Protein AF-A0A314UT16-F1 (afdb_monomer)

Foldseek 3Di:
DDPPPVPPPDDDPVVVVVVVCVVVVCPDDDDDDDDDDDDPVPQKDKDWAWFCDPDPPPSPDGDIDIDIFRGDPDHVSVVVNVPVD

Nearest PDB structures (foldseek):
  6j0n-assembly1_t  TM=2.089E-01  e=8.933E+00  Photorhabdus asymbiotica subsp. asymbiotica ATCC 43949

pLDDT: mean 81.33, std 12.41, range [36.19, 94.06]

Mean predicted aligned error: 11.92 Å

Solvent-accessible surface area (backbone atoms only — not comparable to full-atom values): 5798 Å² total; per-residue (Å²): 136,83,85,82,76,71,77,77,76,80,73,57,67,71,60,54,56,52,52,53,44,62,70,69,69,56,92,71,80,83,84,81,86,85,87,86,85,87,64,93,83,69,24,60,42,75,46,82,45,71,75,39,55,76,45,90,90,62,77,75,56,57,44,70,49,76,48,79,32,85,31,69,99,49,61,64,28,54,59,55,63,63,64,78,108

Radius of gyration: 19.78 Å; Cα contacts (8 Å, |Δi|>4): 74; chains: 1; bounding box: 38×57×41 Å

Organism: NCBI:txid2094558

Structure (mmCIF, N/CA/C/O backbone):
data_AF-A0A314UT16-F1
#
_entry.id   AF-A0A314UT16-F1
#
loop_
_atom_site.group_PDB
_atom_site.id
_atom_site.type_symbol
_atom_site.label_atom_id
_atom_site.label_alt_id
_atom_site.label_comp_id
_atom_site.label_asym_id
_atom_site.label_entity_id
_atom_site.label_seq_id
_atom_site.pdbx_PDB_ins_code
_atom_site.Cartn_x
_atom_site.Cartn_y
_atom_site.Cartn_z
_atom_site.occupancy
_atom_site.B_iso_or_equiv
_atom_site.auth_seq_id
_atom_site.auth_comp_id
_atom_site.auth_asym_id
_atom_site.auth_atom_id
_atom_site.pdbx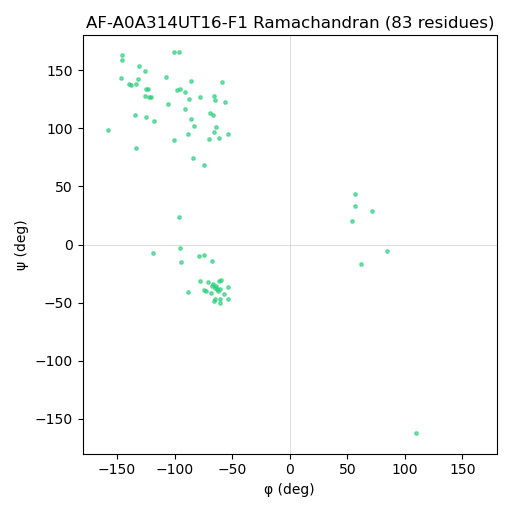_PDB_model_num
ATOM 1 N N . MET A 1 1 ? 3.593 -49.676 25.066 1.00 36.19 1 MET A N 1
ATOM 2 C CA . MET A 1 1 ? 3.742 -48.682 23.983 1.00 36.19 1 MET A CA 1
ATOM 3 C C . MET A 1 1 ? 2.783 -47.539 24.277 1.00 36.19 1 MET A C 1
ATOM 5 O O . MET A 1 1 ? 1.590 -47.790 24.342 1.00 36.19 1 MET A O 1
ATOM 9 N N . SER A 1 2 ? 3.292 -46.343 24.586 1.00 44.06 2 SER A N 1
ATOM 10 C CA . SER A 1 2 ? 2.457 -45.176 24.907 1.00 44.06 2 SER A CA 1
ATOM 11 C C . SER A 1 2 ? 2.176 -44.403 23.620 1.00 44.06 2 SER A C 1
ATOM 13 O O . SER A 1 2 ? 3.114 -43.938 22.974 1.00 44.06 2 SER A O 1
ATOM 15 N N . ASN A 1 3 ? 0.905 -44.317 23.222 1.00 47.97 3 ASN A N 1
ATOM 16 C CA . ASN A 1 3 ? 0.466 -43.534 22.069 1.00 47.97 3 ASN A CA 1
ATOM 17 C C . ASN A 1 3 ? 0.610 -42.040 22.390 1.00 47.97 3 ASN A C 1
ATOM 19 O O . ASN A 1 3 ? -0.315 -41.415 22.906 1.00 47.97 3 ASN A O 1
ATOM 23 N N . LYS A 1 4 ? 1.769 -41.461 22.065 1.00 50.91 4 LYS A N 1
ATOM 24 C CA . LYS A 1 4 ? 1.956 -40.008 21.979 1.00 50.91 4 LYS A CA 1
ATOM 25 C C . LYS A 1 4 ? 1.288 -39.474 20.710 1.00 50.91 4 LYS A C 1
ATOM 27 O O . LYS A 1 4 ? 1.954 -39.010 19.793 1.00 50.91 4 LYS A O 1
ATOM 32 N N . ASN A 1 5 ? -0.040 -39.519 20.671 1.00 51.31 5 ASN A N 1
ATOM 33 C CA . ASN A 1 5 ? -0.791 -38.564 19.863 1.00 51.31 5 ASN A CA 1
ATOM 34 C C . ASN A 1 5 ? -0.937 -37.304 20.714 1.00 51.31 5 ASN A C 1
ATOM 36 O O . ASN A 1 5 ? -1.979 -37.040 21.310 1.00 51.31 5 ASN A O 1
ATOM 40 N N . GLU A 1 6 ? 0.166 -36.567 20.838 1.00 56.94 6 GLU A N 1
ATOM 41 C CA . GLU A 1 6 ? 0.123 -35.196 21.321 1.00 56.94 6 GLU A CA 1
ATOM 42 C C . GLU A 1 6 ? -0.671 -34.412 20.276 1.00 56.94 6 GLU A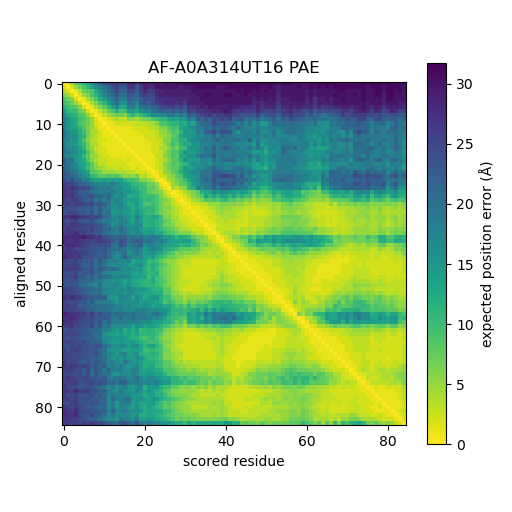 C 1
ATOM 44 O O . GLU A 1 6 ? -0.174 -34.119 19.189 1.00 56.94 6 GLU A O 1
ATOM 49 N N . ASN A 1 7 ? -1.947 -34.156 20.574 1.00 56.44 7 ASN A N 1
ATOM 50 C CA . ASN A 1 7 ? -2.781 -33.228 19.827 1.00 56.44 7 ASN A CA 1
ATOM 51 C C . ASN A 1 7 ? -2.035 -31.892 19.763 1.00 56.44 7 ASN A C 1
ATOM 53 O O . ASN A 1 7 ? -2.120 -31.093 20.696 1.00 56.44 7 ASN A O 1
ATOM 57 N N . HIS A 1 8 ? -1.302 -31.653 18.676 1.00 60.62 8 HIS A N 1
ATOM 58 C CA . HIS A 1 8 ? -0.793 -30.336 18.337 1.00 60.62 8 HIS A CA 1
ATOM 59 C C . HIS A 1 8 ? -2.027 -29.458 18.136 1.00 60.62 8 HIS A C 1
ATOM 61 O O . HIS A 1 8 ? -2.635 -29.446 17.067 1.00 60.62 8 HIS A O 1
ATOM 67 N N . GLN A 1 9 ? -2.473 -28.802 19.208 1.00 72.00 9 GLN A N 1
ATOM 68 C CA . GLN A 1 9 ? -3.554 -27.838 19.134 1.00 72.00 9 GLN A CA 1
ATOM 69 C C . GLN A 1 9 ? -3.044 -26.675 18.292 1.00 72.00 9 GLN A C 1
ATOM 71 O O . GLN A 1 9 ? -2.323 -25.800 18.768 1.00 72.00 9 GLN A O 1
ATOM 76 N N . THR A 1 10 ? -3.380 -26.698 17.007 1.00 79.69 10 THR A N 1
ATOM 77 C CA . THR A 1 10 ? -3.101 -25.596 16.098 1.00 79.69 10 THR A CA 1
ATOM 78 C C . THR A 1 10 ? -3.947 -24.412 16.540 1.00 79.69 10 THR A C 1
ATOM 80 O O . THR A 1 10 ? -5.175 -24.439 16.441 1.00 79.69 10 THR A O 1
ATOM 83 N N . VAL A 1 11 ? -3.297 -23.375 17.053 1.00 82.81 11 VAL A N 1
ATOM 84 C CA . VAL A 1 11 ? -3.957 -22.114 17.379 1.00 82.81 11 VAL A CA 1
ATOM 85 C C . VAL A 1 11 ? -3.937 -21.242 16.121 1.00 82.81 11 VAL A C 1
ATOM 87 O O . VAL A 1 11 ? -2.857 -21.016 15.573 1.00 82.81 11 VAL A O 1
ATOM 90 N N . PRO A 1 12 ? -5.087 -20.739 15.635 1.00 89.12 12 PRO A N 1
ATOM 91 C CA . PRO A 1 12 ? -5.103 -19.831 14.495 1.00 89.12 12 PRO A CA 1
ATOM 92 C C . PRO A 1 12 ? -4.275 -18.576 14.775 1.00 89.12 12 PRO A C 1
ATOM 94 O O . PRO A 1 12 ? -4.375 -17.993 15.856 1.00 89.12 12 PRO A O 1
ATOM 97 N N . LEU A 1 13 ? -3.524 -18.105 13.777 1.00 79.50 13 LEU A N 1
ATOM 98 C CA . LEU A 1 13 ? -2.723 -16.881 13.886 1.00 79.50 13 LEU A CA 1
ATOM 99 C C . LEU A 1 13 ? -3.564 -15.678 14.347 1.00 79.50 13 LEU A C 1
ATOM 101 O O . LEU A 1 13 ? -3.120 -14.880 15.163 1.00 79.50 13 LEU A O 1
ATOM 105 N N . SER A 1 14 ? -4.821 -15.598 13.906 1.00 83.88 14 SER A N 1
ATOM 106 C CA . SER A 1 14 ? -5.762 -14.553 14.322 1.00 83.88 14 SER A CA 1
ATOM 107 C C . SER A 1 14 ? -6.035 -14.532 15.832 1.00 83.88 14 SER A C 1
ATOM 109 O O . SER A 1 14 ? -6.292 -13.467 16.386 1.00 83.88 14 SER A O 1
ATOM 111 N N . VAL A 1 15 ? -5.969 -15.680 16.514 1.00 88.56 15 VAL A N 1
ATOM 112 C CA . VAL A 1 15 ? -6.118 -15.771 17.975 1.00 88.56 15 VAL A CA 1
ATOM 113 C C . VAL A 1 15 ? -4.864 -15.257 18.676 1.00 88.56 15 VAL A C 1
ATOM 115 O O . VAL A 1 15 ? -4.981 -14.563 19.683 1.00 88.56 15 VAL A O 1
ATOM 118 N N . LEU A 1 16 ? -3.678 -15.560 18.143 1.00 88.12 16 LEU A N 1
ATOM 119 C CA . LEU A 1 16 ? -2.410 -15.067 18.687 1.00 88.12 16 LEU A CA 1
ATOM 120 C C . LEU A 1 16 ? -2.312 -13.540 18.558 1.00 88.12 16 LEU A C 1
ATOM 122 O O . LEU A 1 16 ? -2.082 -12.871 19.562 1.00 88.12 16 LEU A O 1
ATOM 126 N N . LEU A 1 17 ? -2.629 -12.992 17.379 1.00 82.25 17 LEU A N 1
ATOM 127 C CA . LEU A 1 17 ? -2.641 -11.543 17.131 1.00 82.25 17 LEU A CA 1
ATOM 128 C C . LEU A 1 17 ? -3.639 -10.800 18.036 1.00 82.25 17 LEU A C 1
ATOM 130 O O . LEU A 1 17 ? -3.347 -9.719 18.537 1.00 82.25 17 LEU A O 1
ATOM 134 N N . LYS A 1 18 ? -4.817 -11.387 18.301 1.00 81.56 18 LYS A N 1
ATOM 135 C CA . LYS A 1 18 ? -5.797 -10.804 19.236 1.00 81.56 18 LYS A CA 1
ATOM 136 C C . LYS A 1 18 ? -5.286 -10.755 20.678 1.00 81.56 18 LYS A C 1
ATOM 138 O O . LYS A 1 18 ? -5.597 -9.805 21.389 1.00 81.56 18 LYS A O 1
ATOM 143 N N . ARG A 1 19 ? -4.543 -11.774 21.123 1.00 86.81 19 ARG A N 1
ATOM 144 C CA . ARG A 1 19 ? -3.955 -11.808 22.476 1.00 86.81 19 ARG A CA 1
ATOM 145 C C . ARG A 1 19 ? -2.862 -10.758 22.635 1.00 86.81 19 ARG A C 1
ATOM 147 O O . ARG A 1 19 ? -2.818 -10.099 23.665 1.00 86.81 19 ARG A O 1
ATOM 154 N N . GLU A 1 20 ? -2.018 -10.602 21.622 1.00 81.00 20 GLU A N 1
ATOM 155 C CA . GLU A 1 20 ? -0.981 -9.569 21.580 1.00 81.00 20 GLU A CA 1
ATOM 156 C C . GLU A 1 20 ? -1.597 -8.165 21.655 1.00 81.00 20 GLU A C 1
ATOM 158 O O . GLU A 1 20 ? -1.274 -7.410 22.568 1.00 81.00 20 GLU A O 1
ATOM 163 N N . LEU A 1 21 ? -2.600 -7.879 20.815 1.00 73.19 21 LEU A N 1
ATOM 164 C CA . LEU A 1 21 ? -3.325 -6.603 20.834 1.00 73.19 21 LEU A CA 1
ATOM 165 C C . LEU A 1 21 ? -3.964 -6.301 22.204 1.00 73.19 21 LEU A C 1
ATOM 167 O O . LEU A 1 21 ? -3.888 -5.178 22.699 1.00 73.19 21 LEU A O 1
ATOM 171 N N . ALA A 1 22 ? -4.579 -7.306 22.838 1.00 76.38 22 ALA A N 1
ATOM 172 C CA . ALA A 1 22 ? -5.190 -7.154 24.159 1.00 76.38 22 ALA A CA 1
ATOM 173 C C . ALA A 1 22 ? -4.156 -6.881 25.268 1.00 76.38 22 ALA A C 1
ATOM 175 O O . ALA A 1 22 ? -4.448 -6.142 26.210 1.00 76.38 22 ALA A O 1
ATOM 176 N N . ASN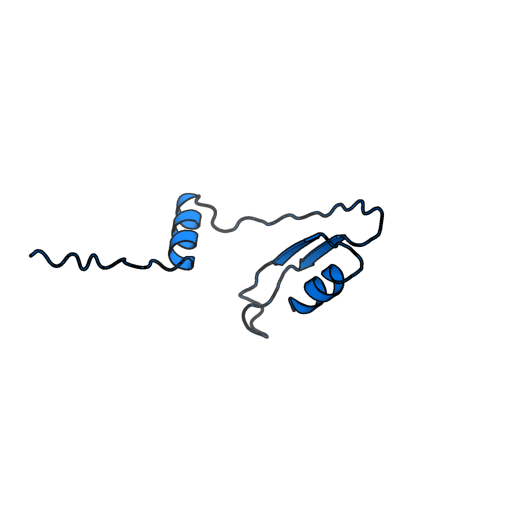 A 1 23 ? -2.953 -7.454 25.157 1.00 76.69 23 ASN A N 1
ATOM 177 C CA . ASN A 1 23 ? -1.877 -7.260 26.130 1.00 76.69 23 ASN A CA 1
ATOM 178 C C . ASN A 1 23 ? -1.275 -5.851 26.070 1.00 76.69 23 ASN A C 1
ATOM 180 O O . ASN A 1 23 ? -0.880 -5.321 27.108 1.00 76.69 23 ASN A O 1
ATOM 184 N N . GLU A 1 24 ? -1.238 -5.226 24.893 1.00 71.62 24 GLU A N 1
ATOM 185 C CA . GLU A 1 24 ? -0.680 -3.878 24.735 1.00 71.62 24 GLU A CA 1
ATOM 186 C C . GLU A 1 24 ? -1.637 -2.759 25.192 1.00 71.62 24 GLU A C 1
ATOM 188 O O . GLU A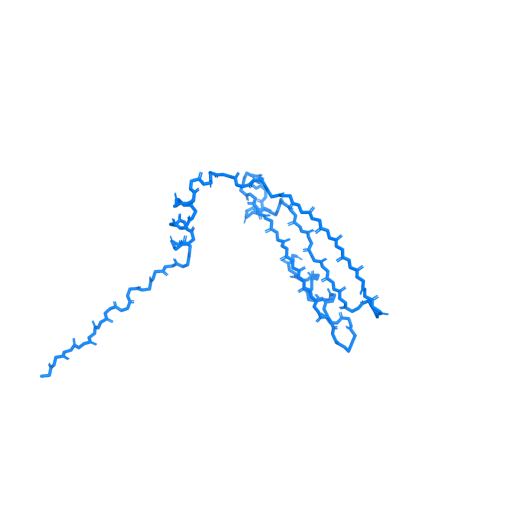 1 24 ? -1.216 -1.611 25.321 1.00 71.62 24 GLU A O 1
ATOM 193 N N . LYS A 1 25 ? -2.912 -3.069 25.493 1.00 70.06 25 LYS A N 1
ATOM 194 C CA . LYS A 1 25 ? -3.978 -2.087 25.814 1.00 70.06 25 LYS A CA 1
ATOM 195 C C . LYS A 1 25 ? -4.163 -0.998 24.745 1.00 70.06 25 LYS A C 1
ATOM 197 O O . LYS A 1 25 ? -4.718 0.063 25.028 1.00 70.06 25 LYS A O 1
ATOM 202 N N . ILE A 1 26 ? -3.711 -1.244 23.520 1.00 66.25 26 ILE A N 1
ATOM 203 C CA . ILE A 1 26 ? -3.863 -0.315 22.405 1.00 66.25 26 ILE A CA 1
ATOM 204 C C . ILE A 1 26 ? -5.201 -0.636 21.737 1.00 66.25 26 ILE A C 1
ATOM 206 O O . ILE A 1 26 ? -5.294 -1.541 20.914 1.00 66.25 26 ILE A O 1
ATOM 210 N N . GLU A 1 27 ? -6.261 0.084 22.110 1.00 62.88 27 GLU A N 1
ATOM 211 C CA . GLU A 1 27 ? -7.597 -0.155 21.541 1.00 62.88 27 GLU A CA 1
ATOM 212 C C . GLU A 1 27 ? -7.653 0.144 20.037 1.00 62.88 27 GLU A C 1
ATOM 214 O O . GLU A 1 27 ? -8.342 -0.562 19.302 1.00 62.88 27 GLU A O 1
ATOM 219 N N . ARG A 1 28 ? -6.918 1.164 19.573 1.00 66.50 28 ARG A N 1
ATOM 220 C CA . ARG A 1 28 ? -6.833 1.581 18.165 1.00 66.50 28 ARG A CA 1
ATOM 221 C C . ARG A 1 28 ? -5.546 2.378 17.934 1.00 66.50 28 ARG A C 1
ATOM 223 O O . ARG A 1 28 ? -5.528 3.568 18.240 1.00 66.50 28 ARG A O 1
ATOM 230 N N . PRO A 1 29 ? -4.474 1.767 17.409 1.00 69.56 29 PRO A N 1
ATOM 231 C CA . PRO A 1 29 ? -3.304 2.542 17.025 1.00 69.56 29 PRO A CA 1
ATOM 232 C C . PRO A 1 29 ? -3.687 3.471 15.866 1.00 69.56 29 PRO A C 1
ATOM 234 O O . PRO A 1 29 ? -4.190 3.011 14.839 1.00 69.56 29 PRO A O 1
ATOM 237 N N . GLU A 1 30 ? -3.466 4.777 16.021 1.00 77.62 30 GLU A N 1
ATOM 238 C CA . GLU A 1 30 ? -3.503 5.697 14.884 1.00 77.62 30 GLU A CA 1
ATOM 239 C C . GLU A 1 30 ? -2.289 5.405 13.998 1.00 77.62 30 GLU A C 1
ATOM 241 O O . GLU A 1 30 ? -1.140 5.584 14.404 1.00 77.62 30 GLU A O 1
ATOM 246 N N . ILE A 1 31 ? -2.535 4.900 12.788 1.00 82.25 31 ILE A N 1
ATOM 247 C CA . ILE A 1 31 ? -1.468 4.599 11.833 1.00 82.25 31 ILE A CA 1
ATOM 248 C C . ILE A 1 31 ? -1.152 5.871 11.049 1.00 82.25 31 ILE A C 1
ATOM 250 O O . ILE A 1 31 ? -1.913 6.278 10.174 1.00 82.25 31 ILE A O 1
ATOM 254 N N . VAL A 1 32 ? 0.005 6.466 11.332 1.00 90.19 32 VAL A N 1
ATOM 255 C CA . VAL A 1 32 ? 0.598 7.531 10.516 1.00 90.19 32 VAL A CA 1
ATOM 256 C C . VAL A 1 32 ? 1.649 6.905 9.605 1.00 90.19 32 VAL A C 1
ATOM 258 O O . VAL A 1 32 ? 2.470 6.111 10.062 1.00 90.19 32 VAL A O 1
ATOM 261 N N . HIS A 1 33 ? 1.641 7.247 8.317 1.00 90.00 33 HIS A N 1
ATOM 262 C CA . HIS A 1 33 ? 2.583 6.689 7.350 1.00 90.00 33 HIS A CA 1
ATOM 263 C C . HIS A 1 33 ? 3.250 7.769 6.494 1.00 90.00 33 HIS A C 1
ATOM 265 O O . HIS A 1 33 ? 2.686 8.827 6.224 1.00 90.00 33 HIS A O 1
ATOM 271 N N . GLY A 1 34 ? 4.445 7.454 6.006 1.00 91.81 34 GLY A N 1
ATOM 272 C CA . GLY A 1 34 ? 5.194 8.242 5.034 1.00 91.81 34 GLY A CA 1
ATOM 273 C C . GLY A 1 34 ? 5.986 7.312 4.121 1.00 91.81 34 GLY A C 1
ATOM 274 O O . GLY A 1 34 ? 6.158 6.133 4.428 1.00 91.81 34 GLY A O 1
ATOM 275 N N . GLN A 1 35 ? 6.446 7.827 2.986 1.00 90.69 35 GLN A N 1
ATOM 276 C CA . GLN A 1 35 ? 7.229 7.055 2.028 1.00 90.69 35 GLN A CA 1
ATOM 277 C C . GLN A 1 35 ? 8.384 7.908 1.516 1.00 90.69 35 GLN A C 1
ATOM 279 O O . GLN A 1 35 ? 8.223 9.091 1.225 1.00 90.69 35 GLN A O 1
ATOM 284 N N . ALA A 1 36 ? 9.551 7.285 1.417 1.00 89.81 36 ALA A N 1
ATOM 285 C CA . ALA A 1 36 ? 10.723 7.832 0.764 1.00 89.81 36 ALA A CA 1
ATOM 286 C C . ALA A 1 36 ? 11.293 6.742 -0.141 1.00 89.81 36 ALA A C 1
ATOM 288 O O . ALA A 1 36 ? 11.335 5.572 0.239 1.00 89.81 36 ALA A O 1
ATOM 289 N N . SER A 1 37 ? 11.714 7.121 -1.341 1.00 85.69 37 SER A N 1
ATOM 290 C CA . SER A 1 37 ? 12.345 6.217 -2.296 1.00 85.69 37 SER A CA 1
ATOM 291 C C . SER A 1 37 ? 13.493 6.938 -2.978 1.00 85.69 37 SER A C 1
ATOM 293 O O . SER A 1 37 ? 13.377 8.105 -3.355 1.00 85.69 37 SER A O 1
ATOM 295 N N . GLN A 1 38 ? 14.602 6.226 -3.137 1.00 84.75 38 GLN A N 1
ATOM 296 C CA . GLN A 1 38 ? 15.718 6.647 -3.964 1.00 84.75 38 GLN A CA 1
ATOM 297 C C . GLN A 1 38 ? 16.142 5.460 -4.826 1.00 84.75 38 GLN A C 1
ATOM 299 O O . GLN A 1 38 ? 17.071 4.731 -4.487 1.00 84.75 38 GLN A O 1
ATOM 304 N N . SER A 1 39 ? 15.454 5.258 -5.948 1.00 78.50 39 SER A N 1
ATOM 305 C CA . SER A 1 39 ? 15.808 4.190 -6.882 1.00 78.50 39 SER A CA 1
ATOM 306 C C . SER A 1 39 ? 16.712 4.718 -7.995 1.00 78.50 39 SER A C 1
ATOM 308 O O . SER A 1 39 ? 16.449 5.761 -8.591 1.00 78.50 39 SER A O 1
ATOM 310 N N . LYS A 1 40 ? 17.791 3.986 -8.293 1.00 72.81 40 LYS A N 1
ATOM 311 C CA . LYS A 1 40 ? 18.722 4.325 -9.387 1.00 72.81 40 LYS A CA 1
ATOM 312 C C . LYS A 1 40 ? 18.170 3.943 -10.763 1.00 72.81 40 LYS A C 1
ATOM 314 O O . LYS A 1 40 ? 18.512 4.590 -11.747 1.00 72.81 40 LYS A O 1
ATOM 319 N N . LYS A 1 41 ? 17.362 2.878 -10.823 1.00 84.12 41 LYS A N 1
ATOM 320 C CA . LYS A 1 41 ? 16.800 2.305 -12.060 1.00 84.12 41 LYS A CA 1
ATOM 321 C C . LYS A 1 41 ? 15.268 2.323 -12.111 1.00 84.12 41 LYS A C 1
ATOM 323 O O . LYS A 1 41 ? 14.712 2.025 -13.161 1.00 84.12 41 LYS A O 1
ATOM 328 N N . GLY A 1 42 ? 14.595 2.698 -11.019 1.00 86.00 42 GLY A N 1
ATOM 329 C CA . GLY A 1 42 ? 13.130 2.702 -10.950 1.00 86.00 42 GLY A CA 1
ATOM 330 C C . GLY A 1 42 ? 12.533 1.296 -10.906 1.00 86.00 42 GLY A C 1
ATOM 331 O O . GLY A 1 42 ? 11.440 1.082 -11.414 1.00 86.00 42 GLY A O 1
ATOM 332 N N . GLU A 1 43 ? 13.279 0.338 -10.355 1.00 90.94 43 GLU A N 1
ATOM 333 C CA . GLU A 1 43 ? 12.863 -1.065 -10.239 1.00 90.94 43 GLU A CA 1
ATOM 334 C C . GLU A 1 43 ? 12.212 -1.339 -8.870 1.00 90.94 43 GLU A C 1
ATOM 336 O O . GLU A 1 43 ? 11.499 -2.327 -8.721 1.00 90.94 43 GLU A O 1
ATOM 341 N N . ASP A 1 44 ? 12.380 -0.431 -7.903 1.00 90.38 44 ASP A N 1
ATOM 342 C CA . ASP A 1 44 ? 11.781 -0.531 -6.572 1.00 90.38 44 ASP A CA 1
ATOM 343 C C . ASP A 1 44 ? 10.427 0.166 -6.529 1.00 90.38 44 ASP A C 1
ATOM 345 O O . ASP A 1 44 ? 10.303 1.338 -6.906 1.00 90.38 44 ASP A O 1
ATOM 349 N N . PHE A 1 45 ? 9.424 -0.521 -5.992 1.00 91.12 45 PHE A N 1
ATOM 350 C CA . PHE A 1 45 ? 8.074 0.012 -5.877 1.00 91.12 45 PHE A CA 1
ATOM 351 C C . PHE A 1 45 ? 7.573 -0.061 -4.440 1.00 91.12 45 PHE A C 1
ATOM 353 O O . PHE A 1 45 ? 7.955 -0.927 -3.652 1.00 91.12 45 PHE A O 1
ATOM 360 N N . THR A 1 46 ? 6.714 0.884 -4.078 1.00 92.75 46 THR A N 1
ATOM 361 C CA . THR A 1 46 ? 6.051 0.907 -2.778 1.00 92.75 46 THR A CA 1
ATOM 362 C C . THR A 1 46 ? 4.547 0.963 -2.994 1.00 92.75 46 THR A C 1
ATOM 364 O O . THR A 1 46 ? 4.052 1.778 -3.774 1.00 92.75 46 THR A O 1
ATOM 367 N N . LEU A 1 47 ? 3.817 0.127 -2.263 1.00 93.50 47 LEU A N 1
ATOM 368 C CA . LEU A 1 47 ? 2.366 0.155 -2.181 1.00 93.50 47 LEU A CA 1
ATOM 369 C C . LEU A 1 47 ? 1.968 0.742 -0.834 1.00 93.50 47 LEU A C 1
ATOM 371 O O . LEU A 1 47 ? 2.307 0.184 0.206 1.00 93.50 47 LEU A O 1
ATOM 375 N N . VAL A 1 48 ? 1.222 1.841 -0.866 1.00 93.50 48 VAL A N 1
ATOM 376 C CA . VAL A 1 48 ? 0.543 2.396 0.304 1.00 93.50 48 VAL A CA 1
ATOM 377 C C . VAL A 1 48 ? -0.926 2.528 -0.055 1.00 93.50 48 VAL A C 1
ATOM 379 O O . VAL A 1 48 ? -1.289 3.345 -0.901 1.00 93.50 48 VAL A O 1
ATOM 382 N N . LYS A 1 49 ? -1.770 1.695 0.555 1.00 91.88 49 LYS A N 1
ATOM 383 C CA . LYS A 1 49 ? -3.219 1.741 0.354 1.00 91.88 49 LYS A CA 1
ATOM 384 C C . LYS A 1 49 ? -3.925 1.658 1.698 1.00 91.88 49 LYS A C 1
ATOM 386 O O . LYS A 1 49 ? -3.890 0.627 2.367 1.00 91.88 49 LYS A O 1
ATOM 391 N N . THR A 1 50 ? -4.561 2.750 2.088 1.00 90.56 50 THR A N 1
ATOM 392 C CA . THR A 1 50 ? -5.378 2.842 3.300 1.00 90.56 50 THR A CA 1
ATOM 393 C C . THR A 1 50 ? -6.849 2.611 2.967 1.00 90.56 50 THR A C 1
ATOM 395 O O . THR A 1 50 ? -7.235 2.603 1.796 1.00 90.56 50 THR A O 1
ATOM 398 N N . GLU A 1 51 ? -7.665 2.373 3.993 1.00 88.62 51 GLU A N 1
ATOM 399 C CA . GLU A 1 51 ? -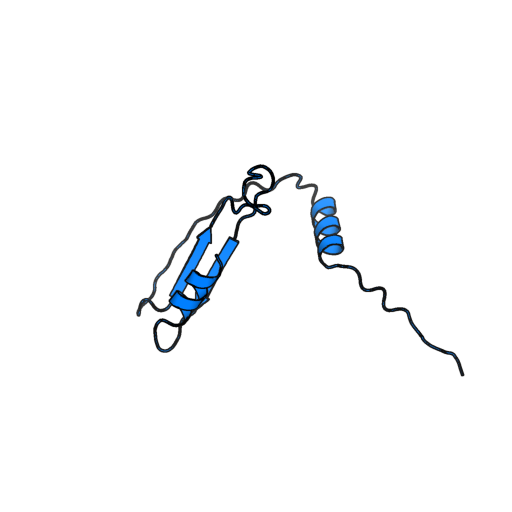9.122 2.223 3.865 1.00 88.62 51 GLU A CA 1
ATOM 400 C C . GLU A 1 51 ? -9.587 1.121 2.891 1.00 88.62 51 GLU A C 1
ATOM 402 O O . GLU A 1 51 ? -10.634 1.222 2.248 1.00 88.62 51 GLU A O 1
ATOM 407 N N . CYS A 1 52 ? -8.829 0.026 2.779 1.00 89.56 52 CYS A N 1
ATOM 408 C CA . CYS A 1 52 ? -9.253 -1.137 2.004 1.00 89.56 52 CYS A CA 1
ATOM 409 C C . CYS A 1 52 ? -10.472 -1.773 2.674 1.00 89.56 52 CYS A C 1
ATOM 411 O O . CYS A 1 52 ? -10.437 -2.093 3.860 1.00 89.56 52 CYS A O 1
ATOM 413 N N . GLN A 1 53 ? -11.549 -1.991 1.925 1.00 89.38 53 GLN A N 1
ATOM 414 C CA . GLN A 1 53 ? -12.756 -2.607 2.466 1.00 89.38 53 GLN A CA 1
ATOM 415 C C . GLN A 1 53 ? -12.573 -4.121 2.590 1.00 89.38 53 GLN A C 1
ATOM 417 O O . GLN A 1 53 ? -12.239 -4.787 1.610 1.00 89.38 53 GLN A O 1
ATOM 422 N N . ARG A 1 54 ? -12.818 -4.684 3.782 1.00 84.81 54 ARG A N 1
ATOM 423 C CA . ARG A 1 54 ? -12.810 -6.149 3.978 1.00 84.81 54 ARG A CA 1
ATOM 424 C C . ARG A 1 54 ? -13.957 -6.834 3.241 1.00 84.81 54 ARG A C 1
ATOM 426 O O . ARG A 1 54 ? -13.795 -7.944 2.747 1.00 84.81 54 ARG A O 1
ATOM 433 N N . VAL A 1 55 ? -15.105 -6.166 3.197 1.00 85.12 55 VAL A N 1
ATOM 434 C CA . VAL A 1 55 ? -16.301 -6.580 2.465 1.00 85.12 55 VAL A CA 1
ATOM 435 C C . VAL A 1 55 ? -16.700 -5.421 1.564 1.00 85.12 55 VAL A C 1
ATOM 437 O O . VAL A 1 55 ? -16.814 -4.286 2.027 1.00 85.12 55 VAL A O 1
ATOM 440 N N . VAL A 1 56 ? -16.881 -5.701 0.273 1.00 82.44 56 VAL A N 1
ATOM 441 C CA . VAL A 1 56 ? -17.245 -4.690 -0.728 1.00 82.44 56 VAL A CA 1
ATOM 442 C C . VAL A 1 56 ? -18.528 -3.979 -0.298 1.00 82.44 56 VAL A C 1
ATOM 444 O O . VAL A 1 56 ? -19.552 -4.621 -0.080 1.00 82.44 56 VAL A O 1
ATOM 447 N N . GLY A 1 57 ? -18.462 -2.654 -0.176 1.00 81.00 57 GLY A N 1
ATOM 448 C CA . GLY A 1 57 ? -19.599 -1.808 0.186 1.00 81.00 57 GLY A CA 1
ATOM 449 C C . GLY A 1 57 ? -19.881 -1.672 1.686 1.00 81.00 57 GLY A C 1
ATOM 450 O O . GLY A 1 57 ? -20.731 -0.862 2.036 1.00 81.00 57 GLY A O 1
ATOM 451 N N . ASP A 1 58 ? -19.176 -2.393 2.569 1.00 78.19 58 ASP A N 1
ATOM 452 C CA . ASP A 1 58 ? -19.401 -2.315 4.024 1.00 78.19 58 ASP A CA 1
ATOM 453 C C . ASP A 1 58 ? -18.881 -0.994 4.611 1.00 78.19 58 ASP A C 1
ATOM 455 O O . ASP A 1 58 ? -19.536 -0.395 5.451 1.00 78.19 58 ASP A O 1
ATOM 459 N N . GLY A 1 59 ? -17.724 -0.495 4.157 1.00 72.69 59 GLY A N 1
ATOM 460 C CA . GLY A 1 59 ? -17.143 0.795 4.577 1.00 72.69 59 GLY A CA 1
ATOM 461 C C . GLY A 1 59 ? -16.785 0.935 6.070 1.00 72.69 59 GLY A C 1
ATOM 462 O O . GLY A 1 59 ? -16.000 1.809 6.416 1.00 72.69 59 GLY A O 1
ATOM 463 N N . VAL A 1 60 ? -17.316 0.071 6.939 1.00 76.12 60 V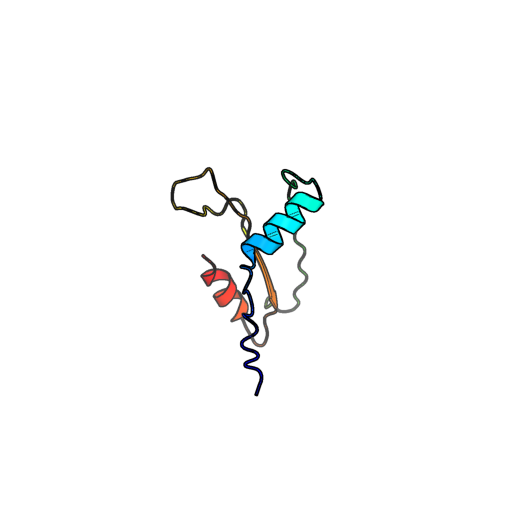AL A N 1
ATOM 464 C CA . VAL A 1 60 ? -17.148 0.076 8.397 1.00 76.12 60 VAL A CA 1
ATOM 465 C C . VAL A 1 60 ? -15.912 -0.719 8.807 1.00 76.12 60 VAL A C 1
ATOM 467 O O . VAL A 1 60 ? -15.156 -0.289 9.677 1.00 76.12 60 VAL A O 1
ATOM 470 N N . SER A 1 61 ? -15.674 -1.867 8.168 1.00 83.12 61 SER A N 1
ATOM 471 C CA . SER A 1 61 ? -14.514 -2.711 8.458 1.00 83.12 61 SER A CA 1
ATOM 472 C C . SER A 1 61 ? -13.415 -2.512 7.414 1.00 83.12 61 SER A C 1
ATOM 474 O O . SER A 1 61 ? -13.369 -3.224 6.403 1.00 83.12 61 SER A O 1
ATOM 476 N N . THR A 1 62 ? -12.508 -1.564 7.660 1.00 87.75 62 THR A N 1
ATOM 477 C CA . THR A 1 62 ? -11.369 -1.298 6.773 1.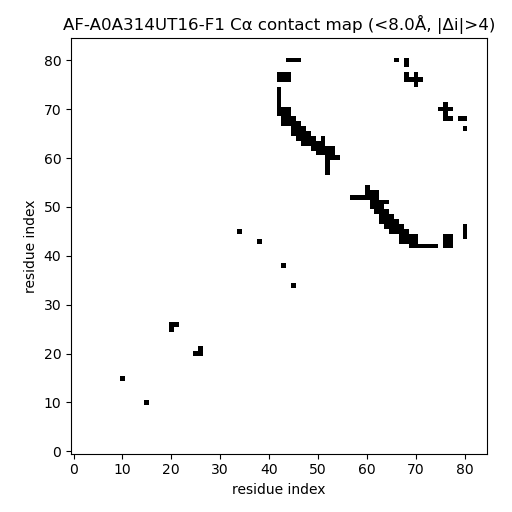00 87.75 62 THR A CA 1
ATOM 478 C C . THR A 1 62 ? -10.055 -1.905 7.274 1.00 87.75 62 THR A C 1
ATOM 480 O O . THR A 1 62 ? -9.938 -2.410 8.397 1.00 87.75 62 THR A O 1
ATOM 483 N N . TYR A 1 63 ? -9.066 -1.961 6.387 1.00 87.38 63 TYR A N 1
ATOM 484 C CA . TYR A 1 63 ? -7.686 -2.318 6.696 1.00 87.38 63 TYR A CA 1
ATOM 485 C C . TYR A 1 63 ? -6.727 -1.533 5.799 1.00 87.38 63 TYR A C 1
ATOM 487 O O . TYR A 1 63 ? -7.102 -1.073 4.722 1.00 87.38 63 TYR A O 1
ATOM 495 N N . SER A 1 64 ? -5.477 -1.405 6.230 1.00 90.81 64 SER A N 1
ATOM 496 C CA . SER A 1 64 ? -4.416 -0.775 5.441 1.00 90.81 64 SER A CA 1
ATOM 497 C C . SER A 1 64 ? -3.440 -1.832 4.935 1.00 90.81 64 SER A C 1
ATOM 499 O O . SER A 1 64 ? -3.156 -2.807 5.634 1.00 90.81 64 SER A O 1
ATOM 501 N N . VAL A 1 65 ? -2.926 -1.639 3.722 1.00 93.00 65 VAL A N 1
ATOM 502 C CA . VAL A 1 65 ? -1.899 -2.482 3.107 1.00 93.00 65 VAL A CA 1
ATOM 503 C C . VAL A 1 65 ? -0.693 -1.629 2.757 1.00 93.00 65 VAL A C 1
ATOM 505 O O . VAL A 1 65 ? -0.802 -0.618 2.060 1.00 93.00 65 VAL A O 1
ATOM 508 N N . PHE A 1 66 ? 0.459 -2.086 3.231 1.00 94.06 66 PHE A N 1
ATOM 509 C CA . PHE A 1 66 ? 1.764 -1.509 2.956 1.00 94.06 66 PHE A CA 1
ATOM 510 C C . PHE A 1 66 ? 2.645 -2.602 2.352 1.00 94.06 66 PHE A C 1
ATOM 512 O O . PHE A 1 66 ? 2.662 -3.724 2.859 1.00 94.06 66 PHE A O 1
ATOM 519 N N . GLY A 1 67 ? 3.355 -2.297 1.270 1.00 93.50 67 GLY A N 1
ATOM 520 C CA . GLY A 1 67 ? 4.229 -3.254 0.595 1.00 93.50 67 GLY A CA 1
ATOM 521 C C . GLY A 1 67 ? 5.452 -2.574 0.001 1.00 93.50 67 GLY A C 1
ATOM 522 O O . GLY A 1 67 ? 5.352 -1.460 -0.507 1.00 93.50 67 GLY A O 1
ATOM 523 N N . LEU A 1 68 ? 6.594 -3.253 0.057 1.00 93.06 68 LEU A N 1
ATOM 524 C CA . LEU A 1 68 ? 7.832 -2.845 -0.596 1.00 93.06 68 LEU A CA 1
ATOM 525 C C . LEU A 1 68 ? 8.243 -3.950 -1.568 1.00 93.06 68 LEU A C 1
ATOM 527 O O . LEU A 1 68 ? 8.323 -5.116 -1.181 1.00 93.06 68 LEU A O 1
ATOM 531 N N . PHE A 1 69 ? 8.480 -3.577 -2.819 1.00 92.12 69 PHE A N 1
ATOM 532 C CA . PHE A 1 69 ? 8.838 -4.488 -3.897 1.00 92.12 69 PHE A CA 1
ATOM 533 C C . PHE A 1 69 ? 10.223 -4.099 -4.394 1.00 92.12 69 PHE A C 1
ATOM 535 O O . PHE A 1 69 ? 10.367 -3.074 -5.049 1.00 92.12 69 PHE A O 1
ATOM 542 N N . ASP A 1 70 ? 11.221 -4.908 -4.053 1.00 91.12 70 ASP A N 1
ATOM 543 C CA . ASP A 1 70 ? 12.598 -4.783 -4.53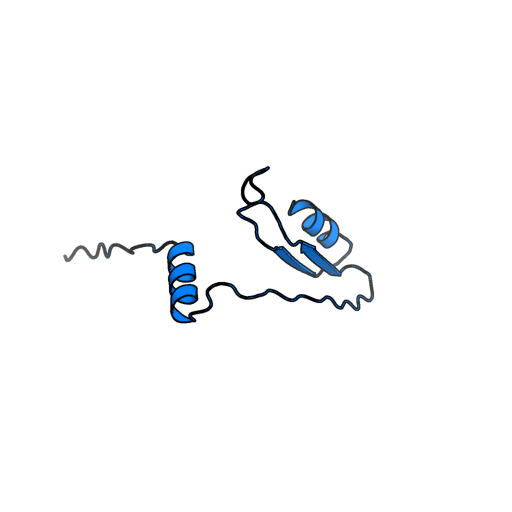6 1.00 91.12 70 ASP A CA 1
ATOM 544 C C . ASP A 1 70 ? 12.691 -5.465 -5.907 1.00 91.12 70 ASP A C 1
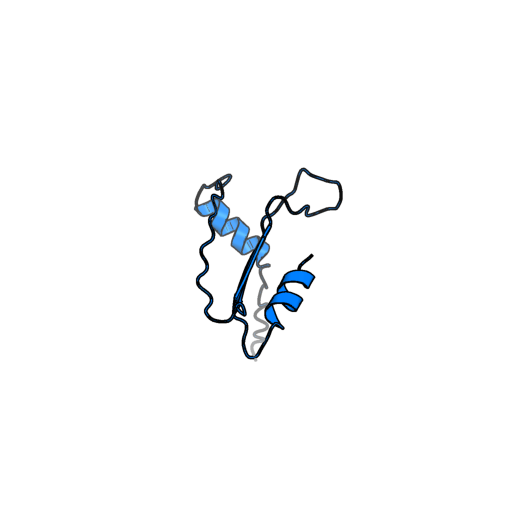ATOM 546 O O . ASP A 1 70 ? 12.635 -6.698 -6.026 1.00 91.12 70 ASP A O 1
ATOM 550 N N . GLY A 1 71 ? 12.684 -4.654 -6.962 1.00 91.25 71 GLY A N 1
ATOM 551 C CA . GLY A 1 71 ? 12.737 -5.158 -8.324 1.00 91.25 71 GLY A CA 1
ATOM 552 C C . GLY A 1 71 ? 14.166 -5.398 -8.771 1.00 91.25 71 GLY A C 1
ATOM 553 O O . GLY A 1 71 ? 15.067 -4.603 -8.539 1.00 91.25 71 GLY A O 1
ATOM 554 N N . HIS A 1 72 ? 14.356 -6.491 -9.500 1.00 90.38 72 HIS A N 1
ATOM 555 C CA . HIS A 1 72 ? 15.625 -6.818 -10.125 1.00 90.38 72 HIS A CA 1
ATOM 556 C C . HIS A 1 72 ? 15.397 -7.201 -11.585 1.00 90.38 72 HIS A C 1
ATOM 558 O O . HIS A 1 72 ? 14.437 -7.897 -11.918 1.00 90.38 72 HIS A O 1
ATOM 564 N N . ASN A 1 73 ? 16.324 -6.788 -12.451 1.00 88.25 73 ASN A N 1
ATOM 565 C CA . ASN A 1 73 ? 16.329 -7.126 -13.876 1.00 88.25 73 ASN A CA 1
ATOM 566 C C . ASN A 1 73 ? 15.035 -6.708 -14.608 1.00 88.25 73 ASN A C 1
ATOM 568 O O . ASN A 1 73 ? 14.506 -7.467 -15.424 1.00 88.25 73 ASN A O 1
ATOM 572 N N . GLY A 1 74 ? 14.538 -5.497 -14.334 1.00 85.50 74 GLY A N 1
ATOM 573 C CA . GLY A 1 74 ? 13.338 -4.937 -14.955 1.00 85.50 74 GLY A CA 1
ATOM 574 C C . GLY A 1 74 ? 12.131 -4.809 -14.019 1.00 85.50 74 GLY A C 1
ATOM 575 O O . GLY A 1 74 ? 12.239 -4.808 -12.797 1.00 85.50 74 GLY A O 1
ATOM 576 N N . SER A 1 75 ? 10.943 -4.665 -14.611 1.00 82.88 75 SER A N 1
ATOM 577 C CA . SER A 1 75 ? 9.743 -4.143 -13.939 1.00 82.88 75 SER A CA 1
ATOM 578 C C . SER A 1 75 ? 8.780 -5.209 -13.395 1.00 82.88 75 SER A C 1
ATOM 580 O O . SER A 1 75 ? 7.587 -4.946 -13.239 1.00 82.88 75 SER A O 1
ATOM 582 N N . ALA A 1 76 ? 9.250 -6.427 -13.113 1.00 87.88 76 ALA A N 1
ATOM 583 C CA . ALA A 1 76 ? 8.386 -7.495 -12.590 1.00 87.88 76 ALA A CA 1
ATOM 584 C C . ALA A 1 76 ? 7.754 -7.129 -11.228 1.00 87.88 76 ALA A C 1
ATOM 586 O O . ALA A 1 76 ? 6.619 -7.518 -10.928 1.00 87.88 76 ALA A O 1
ATOM 587 N N . ALA A 1 77 ? 8.470 -6.333 -10.431 1.00 88.94 77 ALA A N 1
ATOM 588 C CA . ALA A 1 77 ? 7.991 -5.778 -9.171 1.00 88.94 77 ALA A CA 1
ATOM 589 C C . ALA A 1 77 ? 6.769 -4.853 -9.351 1.00 88.94 77 ALA A C 1
ATOM 591 O O . ALA A 1 77 ? 5.812 -4.985 -8.589 1.00 88.94 77 ALA A O 1
ATOM 592 N N . ASP A 1 78 ? 6.730 -4.018 -10.401 1.00 88.94 78 ASP A N 1
ATOM 593 C CA . ASP A 1 78 ? 5.568 -3.163 -10.719 1.00 88.94 78 ASP A CA 1
ATOM 594 C C . ASP A 1 78 ? 4.320 -4.011 -10.987 1.00 88.94 78 ASP A C 1
ATOM 596 O O . ASP A 1 78 ? 3.245 -3.790 -10.429 1.00 88.94 78 ASP A O 1
ATOM 600 N N . PHE A 1 79 ? 4.470 -5.052 -11.810 1.00 88.06 79 PHE A N 1
ATOM 601 C CA . PHE A 1 79 ? 3.360 -5.947 -12.127 1.00 88.06 79 PHE A CA 1
ATOM 602 C C . PHE A 1 79 ? 2.847 -6.684 -10.886 1.00 88.06 79 PHE A C 1
ATOM 604 O O . PHE A 1 79 ? 1.641 -6.856 -10.720 1.00 88.06 79 PHE A O 1
ATOM 611 N N . THR A 1 80 ? 3.752 -7.091 -9.997 1.00 87.81 80 THR A N 1
ATOM 612 C CA . THR A 1 80 ? 3.393 -7.762 -8.742 1.00 87.81 80 THR A CA 1
ATOM 613 C C . THR A 1 80 ? 2.619 -6.819 -7.828 1.00 87.81 80 THR A C 1
ATOM 615 O O . THR A 1 80 ? 1.531 -7.173 -7.373 1.00 87.81 80 THR A O 1
ATOM 618 N N . GLN A 1 81 ? 3.120 -5.596 -7.632 1.00 90.69 81 GLN A N 1
ATOM 619 C CA . GLN A 1 81 ? 2.437 -4.558 -6.863 1.00 90.69 81 GLN A CA 1
ATOM 620 C C . GLN A 1 81 ? 1.010 -4.318 -7.375 1.00 90.69 81 GLN A C 1
ATOM 622 O O . GLN A 1 81 ? 0.064 -4.268 -6.586 1.00 90.69 81 GLN A O 1
ATOM 627 N N . ARG A 1 82 ? 0.841 -4.182 -8.695 1.00 88.00 82 ARG A N 1
ATOM 628 C CA . ARG A 1 82 ? -0.453 -3.872 -9.324 1.00 88.00 82 ARG A CA 1
ATOM 629 C C . ARG A 1 82 ? -1.496 -4.981 -9.206 1.00 88.00 82 ARG A C 1
ATOM 631 O O . ARG A 1 82 ? -2.657 -4.709 -9.474 1.00 88.00 82 ARG A O 1
ATOM 638 N N . ARG A 1 83 ? -1.114 -6.207 -8.833 1.00 90.31 83 ARG A N 1
ATOM 639 C CA . ARG A 1 83 ? -2.039 -7.351 -8.699 1.00 90.31 83 ARG A CA 1
ATOM 640 C C . ARG A 1 83 ? -2.556 -7.582 -7.286 1.00 90.31 83 ARG A C 1
ATOM 642 O O . ARG A 1 83 ? -3.350 -8.495 -7.084 1.00 90.31 83 ARG A O 1
ATOM 649 N N . ILE A 1 84 ? -2.100 -6.801 -6.312 1.00 84.38 84 ILE A N 1
ATOM 650 C CA . ILE A 1 84 ? -2.514 -6.970 -4.913 1.00 84.38 84 ILE A CA 1
ATOM 651 C C . ILE A 1 84 ? -3.949 -6.459 -4.679 1.00 84.38 84 ILE A C 1
ATOM 653 O O . ILE A 1 84 ? -4.529 -6.747 -3.634 1.00 84.38 84 ILE A O 1
ATOM 657 N N . PHE A 1 85 ? -4.559 -5.787 -5.665 1.00 74.38 85 PHE A N 1
ATOM 658 C CA . PHE A 1 85 ? -5.958 -5.358 -5.654 1.00 74.38 85 PHE A CA 1
ATOM 659 C C . PHE A 1 85 ? -6.588 -5.379 -7.042 1.00 74.38 85 PHE A C 1
ATOM 661 O O . PHE A 1 85 ? -5.862 -5.066 -8.010 1.00 74.38 85 PHE A O 1
#

Sequence (85 aa):
MSNKNENHQTVPLSVLLKRELANEKIERPEIVHGQASQSKKGEDFTLVKTECQRVVGDGVSTYSVFGLFDGHNGSAADFTQRRIF

Secondary structure (DSSP, 8-state):
------------HHHHHHHHHHHHT-S------------SSS--EEEEEEEEESSTTT-SSEEEEEEEE---SSTHHHHHHHT--